Protein AF-A0A3M1HJW0-F1 (afdb_monomer_lite)

Radius of gyration: 20.63 Å; chains: 1; bounding box: 49×38×51 Å

Secondary structure (DSSP, 8-state):
-HHHHHHHHHHHH-GGGTS---------THHHHHHHHHHHHHHHHGGGS--SPPHHHHHHHHTT-GGGPPPPS--TTGGG--TTS-SSHHHHHHHHHHHHHHHHHHHHHHHHHHHHHHHHHHHHH--

pLDDT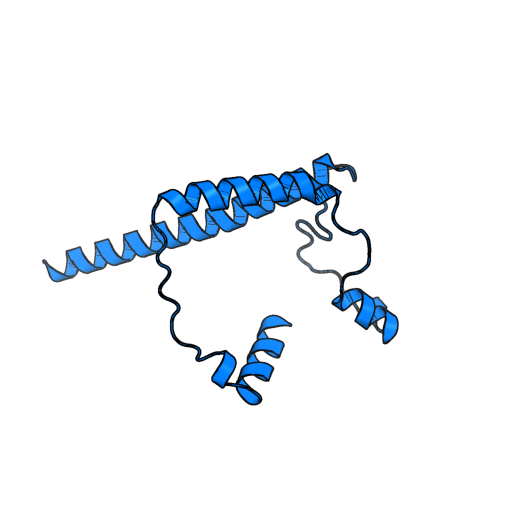: mean 86.53, std 10.05, range [58.34, 97.19]

Foldseek 3Di:
DVVVVVVVVCCVPPVVVVPDDDPPPPDDPVVVVVVVVVLLVVLLCQVVDDPDDDPVCVVCVVVVNNVVDDDDPDCCCPVPADPVDDPDSVSNSVSSVVVVCVVVVVVVVVVVVVVVVVVVVVVVVVD

Sequence (127 aa):
MITVAAYGFIRRLRPDLVSGGAVRARGGKSWVGVALAATLLVVFLTPLASANPDGLERVARDLGFVDAARPSPLRLLANYRIPLLADSALATIAAALVGLVAVSGTVLLLLVLLRRFDRLQGRRADA

Structure (mmCIF, N/CA/C/O backbone):
data_AF-A0A3M1HJW0-F1
#
_entry.id   AF-A0A3M1HJW0-F1
#
loop_
_atom_site.group_PDB
_atom_site.id
_atom_site.type_symbol
_atom_site.label_atom_id
_atom_site.label_alt_id
_atom_site.label_comp_id
_atom_site.label_asym_id
_atom_site.label_entity_id
_atom_site.label_seq_id
_atom_site.pdbx_PDB_ins_code
_atom_site.Cartn_x
_atom_site.Cartn_y
_atom_site.Cartn_z
_atom_site.occupancy
_atom_site.B_iso_or_equiv
_atom_site.auth_seq_id
_atom_site.auth_comp_id
_atom_site.auth_asym_id
_atom_site.auth_atom_id
_atom_site.pdbx_PDB_model_num
ATOM 1 N N . MET A 1 1 ? -6.997 7.549 -14.581 1.00 67.81 1 MET A N 1
ATOM 2 C CA . MET A 1 1 ? -7.036 6.749 -13.335 1.00 67.81 1 MET A CA 1
ATOM 3 C C . MET A 1 1 ? -7.676 5.408 -13.645 1.00 67.81 1 MET A C 1
ATOM 5 O O . MET A 1 1 ? -8.879 5.380 -13.880 1.00 67.81 1 MET A O 1
ATOM 9 N N . ILE A 1 2 ? -6.886 4.329 -13.692 1.00 82.50 2 ILE A N 1
ATOM 10 C CA . ILE A 1 2 ? -7.375 2.972 -14.010 1.00 82.50 2 ILE A CA 1
ATOM 11 C C . ILE A 1 2 ? -8.549 2.594 -13.097 1.00 82.50 2 ILE A C 1
ATOM 13 O O . ILE A 1 2 ? -9.550 2.087 -13.584 1.00 82.50 2 ILE A O 1
ATOM 17 N N . THR A 1 3 ? -8.504 2.972 -11.817 1.00 89.19 3 THR A N 1
ATOM 18 C CA . THR A 1 3 ? -9.597 2.758 -10.856 1.00 89.19 3 THR A CA 1
ATOM 19 C C . THR A 1 3 ? -10.917 3.398 -11.285 1.00 89.19 3 THR A C 1
ATOM 21 O O . THR A 1 3 ? -11.956 2.757 -11.203 1.00 89.19 3 THR A O 1
ATOM 24 N N . VAL A 1 4 ? -10.900 4.641 -11.776 1.00 92.00 4 VAL A N 1
ATOM 25 C CA . VAL A 1 4 ? -12.122 5.344 -12.209 1.00 92.00 4 VAL A CA 1
ATOM 26 C C . VAL A 1 4 ? -12.688 4.708 -13.478 1.00 92.00 4 VAL A C 1
ATOM 28 O O . VAL A 1 4 ? -13.897 4.520 -13.580 1.00 92.00 4 VAL A O 1
ATOM 31 N N . ALA A 1 5 ? -11.818 4.333 -14.421 1.00 89.75 5 ALA A N 1
ATOM 32 C CA . ALA A 1 5 ? -12.222 3.656 -15.650 1.00 89.75 5 ALA A CA 1
ATOM 33 C C . ALA A 1 5 ? -12.801 2.261 -15.364 1.00 89.75 5 ALA A C 1
ATOM 35 O O . ALA A 1 5 ? -13.897 1.952 -15.824 1.00 89.75 5 ALA A O 1
ATOM 36 N N . ALA A 1 6 ? -12.115 1.458 -14.546 1.00 90.94 6 ALA A N 1
ATOM 37 C CA . ALA A 1 6 ? -12.572 0.139 -14.119 1.00 90.94 6 ALA A CA 1
ATOM 38 C C . ALA A 1 6 ? -13.892 0.228 -13.341 1.00 90.94 6 ALA A C 1
ATOM 40 O O . ALA A 1 6 ? -14.841 -0.485 -13.654 1.00 90.94 6 ALA A O 1
ATOM 41 N N . TYR A 1 7 ? -13.999 1.154 -12.384 1.00 91.19 7 TYR A N 1
ATOM 42 C CA . TYR A 1 7 ? -15.235 1.393 -11.638 1.00 91.19 7 TYR A CA 1
ATOM 43 C C . TYR A 1 7 ? -16.391 1.806 -12.558 1.00 91.19 7 TYR A C 1
ATOM 45 O O . TYR A 1 7 ? -17.490 1.264 -12.451 1.00 91.19 7 TYR A O 1
ATOM 53 N N . GLY A 1 8 ? -16.151 2.729 -13.494 1.00 93.31 8 GLY A N 1
ATOM 54 C CA . GLY A 1 8 ? -17.148 3.153 -14.477 1.00 93.31 8 GLY A CA 1
ATOM 55 C C . GLY A 1 8 ? -17.597 2.013 -15.394 1.00 93.31 8 GLY A C 1
ATOM 56 O O . GLY A 1 8 ? -18.788 1.877 -15.663 1.00 93.31 8 GLY A O 1
ATOM 57 N N . PHE A 1 9 ? -16.663 1.165 -15.826 1.00 93.06 9 PHE A N 1
ATOM 58 C CA . PHE A 1 9 ? -16.944 -0.026 -16.625 1.00 93.06 9 PHE A CA 1
ATOM 59 C C . PHE A 1 9 ? -17.804 -1.039 -15.860 1.00 93.06 9 PHE A C 1
ATOM 61 O O . PHE A 1 9 ? -18.851 -1.450 -16.360 1.00 93.06 9 PHE A O 1
ATOM 68 N N . ILE A 1 10 ? -17.426 -1.370 -14.618 1.00 92.88 10 ILE A N 1
ATOM 69 C CA . ILE A 1 10 ? -18.195 -2.281 -13.759 1.00 92.88 10 ILE A CA 1
ATOM 70 C C . ILE A 1 10 ? -19.597 -1.715 -13.522 1.00 92.88 10 ILE A C 1
ATOM 72 O O . ILE A 1 10 ? -20.576 -2.431 -13.693 1.00 92.88 10 ILE A O 1
ATOM 76 N N . ARG A 1 11 ? -19.732 -0.416 -13.229 1.00 93.12 11 ARG A N 1
ATOM 77 C CA . ARG A 1 11 ? -21.051 0.211 -13.054 1.00 93.12 11 ARG A CA 1
ATOM 78 C C . ARG A 1 11 ? -21.941 0.159 -14.291 1.00 93.12 11 ARG A C 1
ATOM 80 O O . ARG A 1 11 ? -23.156 0.218 -14.133 1.00 93.12 11 ARG A O 1
ATOM 87 N N . ARG A 1 12 ? -21.368 0.093 -15.494 1.00 94.38 12 ARG A N 1
ATOM 88 C CA . ARG A 1 12 ? -22.133 0.012 -16.746 1.00 94.38 12 ARG A CA 1
ATOM 89 C C . ARG A 1 12 ? -22.548 -1.415 -17.086 1.00 94.38 12 ARG A C 1
ATOM 91 O O . ARG A 1 12 ? -23.671 -1.606 -17.529 1.00 94.38 12 ARG A O 1
ATOM 98 N N . LEU A 1 13 ? -21.659 -2.391 -16.901 1.00 94.56 13 LEU A N 1
ATOM 99 C CA . LEU A 1 13 ? -21.911 -3.774 -17.326 1.00 94.56 13 LEU A CA 1
ATOM 100 C C . LEU A 1 13 ? -22.476 -4.667 -16.224 1.00 94.56 13 LEU A C 1
ATOM 102 O O . LEU A 1 13 ? -23.229 -5.591 -16.512 1.00 94.56 13 LEU A O 1
ATOM 106 N N . ARG A 1 14 ? -22.078 -4.421 -14.975 1.00 90.81 14 ARG A N 1
ATOM 107 C CA . ARG A 1 14 ? -22.426 -5.226 -13.800 1.00 90.81 14 ARG A CA 1
ATOM 108 C C . ARG A 1 14 ? -22.657 -4.334 -12.570 1.00 90.81 14 ARG A C 1
ATOM 110 O O . ARG A 1 14 ? -21.897 -4.400 -11.597 1.00 90.81 14 ARG A O 1
ATOM 117 N N . PRO A 1 15 ? -23.685 -3.459 -12.598 1.00 86.50 15 PRO A N 1
ATOM 118 C CA . PRO A 1 15 ? -24.009 -2.572 -11.476 1.00 86.50 15 PRO A CA 1
ATOM 119 C C . PRO A 1 15 ? -24.347 -3.336 -10.185 1.00 86.50 15 PRO A C 1
ATOM 121 O O . PRO A 1 15 ? -24.159 -2.804 -9.087 1.00 86.50 15 PRO A O 1
ATOM 124 N N . ASP A 1 16 ? -24.783 -4.590 -10.316 1.00 86.88 16 ASP A N 1
ATOM 125 C CA . ASP A 1 16 ? -25.048 -5.542 -9.237 1.00 86.88 16 ASP A CA 1
ATOM 126 C C . ASP A 1 16 ? -23.815 -5.804 -8.355 1.00 86.88 16 ASP A C 1
ATOM 128 O O . ASP A 1 16 ? -23.947 -5.962 -7.144 1.00 86.88 16 ASP A O 1
ATOM 132 N N . LEU A 1 17 ? -22.601 -5.759 -8.916 1.00 83.06 17 LEU A N 1
ATOM 133 C CA . LEU A 1 17 ? -21.360 -5.993 -8.163 1.00 83.06 17 LEU A CA 1
ATOM 134 C C . LEU A 1 17 ? -20.967 -4.827 -7.245 1.00 83.06 17 LEU A C 1
ATOM 136 O O . LEU A 1 17 ? -20.241 -5.019 -6.274 1.00 83.06 17 LEU A O 1
ATOM 140 N N . VAL A 1 18 ? -21.431 -3.611 -7.540 1.00 82.56 18 VAL A N 1
ATOM 141 C CA . VAL A 1 18 ? -21.110 -2.399 -6.760 1.00 82.56 18 VAL A CA 1
ATOM 142 C C . VAL A 1 18 ? -22.156 -2.137 -5.673 1.00 82.56 18 VAL A C 1
ATOM 144 O O . VAL A 1 18 ? -21.884 -1.434 -4.705 1.00 82.56 18 VAL A O 1
ATOM 147 N N . SER A 1 19 ? -23.351 -2.707 -5.822 1.00 73.69 19 SER A N 1
ATOM 148 C CA . SER A 1 19 ? -24.503 -2.492 -4.940 1.00 73.69 19 SER A CA 1
ATOM 149 C C . SER A 1 19 ? -24.699 -3.602 -3.895 1.00 73.69 19 SER A C 1
ATOM 151 O O . SER A 1 19 ? -25.695 -3.593 -3.172 1.00 73.69 19 SER A O 1
ATOM 153 N N . GLY A 1 20 ? -23.740 -4.530 -3.776 1.00 68.06 20 GLY A N 1
ATOM 154 C CA . GLY A 1 20 ? -23.765 -5.624 -2.804 1.00 68.06 20 GLY A CA 1
ATOM 155 C C . GLY A 1 20 ? -23.986 -5.147 -1.363 1.00 68.06 20 GLY A C 1
ATOM 156 O O . GLY A 1 20 ? -23.394 -4.163 -0.918 1.00 68.06 20 GLY A O 1
ATOM 157 N N . GLY A 1 21 ? -24.862 -5.853 -0.640 1.00 63.94 21 GLY A N 1
ATOM 158 C CA . GLY A 1 21 ? -25.290 -5.500 0.714 1.00 63.94 21 GLY A CA 1
ATOM 159 C C . GLY A 1 21 ? -24.120 -5.312 1.679 1.00 63.94 21 GLY A C 1
ATOM 160 O O . GLY A 1 21 ? -23.143 -6.060 1.646 1.00 63.94 21 GLY A O 1
ATOM 161 N N . ALA A 1 22 ? -24.231 -4.306 2.552 1.00 62.91 22 ALA A N 1
ATOM 162 C CA . ALA A 1 22 ? -23.214 -3.993 3.546 1.00 62.91 22 ALA A CA 1
ATOM 163 C C . ALA A 1 22 ? -22.898 -5.235 4.393 1.00 62.91 22 ALA A C 1
ATOM 165 O O . ALA A 1 22 ? -23.683 -5.634 5.257 1.00 62.91 22 ALA A O 1
ATOM 166 N N . VAL A 1 23 ? -21.731 -5.839 4.162 1.00 61.88 23 VAL A N 1
ATOM 167 C CA . VAL A 1 23 ? -21.197 -6.869 5.049 1.00 61.88 23 VAL A CA 1
ATOM 168 C C . VAL A 1 23 ? -20.965 -6.186 6.391 1.00 61.88 23 VAL A C 1
ATOM 170 O O . VAL A 1 23 ? -20.047 -5.380 6.545 1.00 61.88 23 VAL A O 1
ATOM 173 N N . ARG A 1 24 ? -21.836 -6.457 7.370 1.00 59.34 24 ARG A N 1
ATOM 174 C CA . ARG A 1 24 ? -21.632 -5.999 8.746 1.00 59.34 24 ARG A CA 1
ATOM 175 C C . ARG A 1 24 ? -20.321 -6.600 9.236 1.00 59.34 24 ARG A C 1
ATOM 177 O O . ARG A 1 24 ? -20.253 -7.788 9.542 1.00 59.34 24 ARG A O 1
ATOM 184 N N . ALA A 1 25 ? -19.286 -5.772 9.323 1.00 61.50 25 ALA A N 1
ATOM 185 C CA . ALA A 1 25 ? -18.029 -6.158 9.934 1.00 61.50 25 ALA A CA 1
ATOM 186 C C . ALA A 1 25 ? -18.280 -6.453 11.420 1.00 61.50 25 ALA A C 1
ATOM 188 O O . ALA A 1 25 ? -18.421 -5.547 12.241 1.00 61.50 25 ALA A O 1
ATOM 189 N N . ARG A 1 26 ? -18.355 -7.736 11.780 1.00 58.34 26 ARG A N 1
ATOM 190 C CA . ARG A 1 26 ? -18.418 -8.191 13.174 1.00 58.34 26 ARG A CA 1
ATOM 191 C C . ARG A 1 26 ? -16.997 -8.276 13.740 1.00 58.34 26 ARG A C 1
ATOM 193 O O . ARG A 1 26 ? -16.518 -9.343 14.096 1.00 58.34 26 ARG A O 1
ATOM 200 N N . GLY A 1 27 ? -16.294 -7.145 13.757 1.00 61.06 27 GLY A N 1
ATOM 201 C CA . GLY A 1 27 ? -14.911 -7.057 14.228 1.00 61.06 27 GLY A CA 1
ATOM 202 C C . GLY A 1 27 ? -14.830 -6.503 15.649 1.00 61.06 27 GLY A C 1
ATOM 203 O O . GLY A 1 27 ? -15.036 -5.311 15.858 1.00 61.06 27 GLY A O 1
ATOM 204 N N . GLY A 1 28 ? -14.524 -7.352 16.633 1.00 73.69 28 GLY A N 1
ATOM 205 C CA . GLY A 1 28 ? -14.161 -6.915 17.989 1.00 73.69 28 GLY A CA 1
ATOM 206 C C . GLY A 1 28 ? -12.705 -6.434 18.080 1.00 73.69 28 GLY A C 1
ATOM 207 O O . GLY A 1 28 ? -11.895 -6.737 17.207 1.00 73.69 28 GLY A O 1
ATOM 208 N N . LYS A 1 29 ? -12.333 -5.742 19.171 1.00 76.25 29 LYS A N 1
ATOM 209 C CA . LYS A 1 29 ? -10.959 -5.236 19.421 1.00 76.25 29 LYS A CA 1
ATOM 210 C C . LYS A 1 29 ? -9.856 -6.301 19.261 1.00 76.25 29 LYS A C 1
ATOM 212 O O . LYS A 1 29 ? -8.751 -5.962 18.859 1.00 76.25 29 LYS A O 1
ATOM 217 N N . SER A 1 30 ? -10.164 -7.576 19.521 1.00 79.06 30 SER A N 1
ATOM 218 C CA . SER A 1 30 ? -9.236 -8.709 19.357 1.00 79.06 30 SER A CA 1
ATOM 219 C C . SER A 1 30 ? -8.751 -8.904 17.909 1.00 79.06 30 SER A C 1
ATOM 221 O O . SER A 1 30 ? -7.591 -9.252 17.695 1.00 79.06 30 SER A O 1
ATOM 223 N N . TRP A 1 31 ? -9.575 -8.579 16.906 1.00 87.75 31 TRP A N 1
ATOM 224 C CA . TRP A 1 31 ? -9.202 -8.722 15.493 1.00 87.75 31 TRP A CA 1
ATOM 225 C C . TRP A 1 31 ? -8.118 -7.744 15.044 1.00 87.75 31 TRP A C 1
ATOM 227 O O . TRP A 1 31 ? -7.389 -8.032 14.099 1.00 87.75 31 TRP A O 1
ATOM 237 N N . VAL A 1 32 ? -7.973 -6.609 15.734 1.00 88.38 32 VAL A N 1
ATOM 238 C CA . VAL A 1 32 ? -6.939 -5.617 15.413 1.00 88.38 32 VAL A CA 1
ATOM 239 C C . VAL A 1 32 ? -5.546 -6.199 15.650 1.00 88.38 32 VAL A C 1
ATOM 241 O O . VAL A 1 32 ? -4.664 -6.019 14.816 1.00 88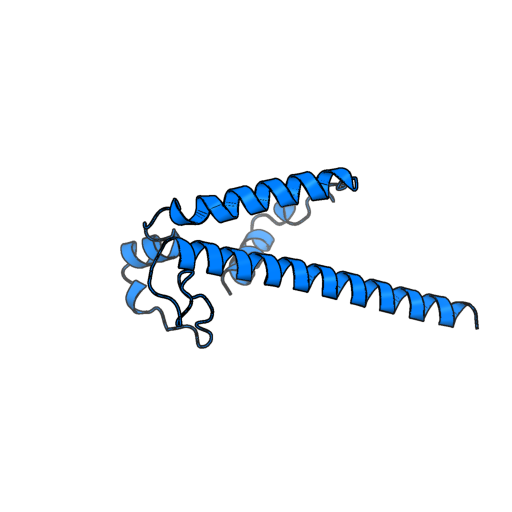.38 32 VAL A O 1
ATOM 244 N N . GLY A 1 33 ? -5.358 -6.942 16.747 1.00 90.50 33 GLY A N 1
ATOM 245 C CA . GLY A 1 33 ? -4.080 -7.589 17.050 1.00 90.50 33 GLY A CA 1
ATOM 246 C C . GLY A 1 33 ? -3.707 -8.641 16.006 1.00 90.50 33 GLY A C 1
ATOM 247 O O . GLY A 1 33 ? -2.575 -8.659 15.531 1.00 90.50 33 GLY A O 1
ATOM 248 N N . VAL A 1 34 ? -4.679 -9.458 15.587 1.00 93.25 34 VAL A N 1
ATOM 249 C CA . VAL A 1 34 ? -4.483 -10.478 14.543 1.00 93.25 34 VAL A CA 1
ATOM 250 C C . VAL A 1 34 ? -4.135 -9.833 13.201 1.00 93.25 34 VAL A C 1
ATOM 252 O O . VAL A 1 34 ? -3.172 -10.241 12.557 1.00 93.25 34 VAL A O 1
ATOM 255 N N . ALA A 1 35 ? -4.871 -8.794 12.797 1.00 90.94 35 ALA A N 1
ATOM 256 C CA . ALA A 1 35 ? -4.603 -8.075 11.555 1.00 90.94 35 ALA A CA 1
ATOM 257 C C . ALA A 1 35 ? -3.215 -7.412 11.562 1.00 90.94 35 ALA A C 1
ATOM 259 O O . ALA A 1 35 ? -2.498 -7.477 10.563 1.00 90.94 35 ALA A O 1
ATOM 260 N N . LEU A 1 36 ? -2.809 -6.818 12.690 1.00 92.81 36 LEU A N 1
ATOM 261 C CA . LEU A 1 36 ? -1.485 -6.215 12.837 1.00 92.81 36 LEU A CA 1
ATOM 262 C C . LEU A 1 36 ? -0.375 -7.269 12.751 1.00 92.81 36 LEU A C 1
ATOM 264 O O . LEU A 1 36 ? 0.577 -7.077 12.000 1.00 92.81 36 LEU A O 1
ATOM 268 N N . ALA A 1 37 ? -0.514 -8.393 13.458 1.00 95.50 37 ALA A N 1
ATOM 269 C CA . ALA A 1 37 ? 0.459 -9.483 13.415 1.00 95.50 37 ALA A CA 1
ATOM 270 C C . ALA A 1 37 ? 0.606 -10.060 11.998 1.00 95.50 37 ALA A C 1
ATOM 272 O O . ALA A 1 37 ? 1.723 -10.207 11.506 1.00 95.50 37 ALA A O 1
ATOM 273 N N . ALA A 1 38 ? -0.513 -10.309 11.310 1.00 95.94 38 ALA A N 1
ATOM 274 C CA . ALA A 1 38 ? -0.508 -10.771 9.925 1.00 95.94 38 ALA A CA 1
ATOM 275 C C . ALA A 1 38 ? 0.157 -9.755 8.983 1.00 95.94 38 ALA A C 1
ATOM 277 O O . ALA A 1 38 ? 0.956 -10.128 8.130 1.00 95.94 38 ALA A O 1
ATOM 278 N N . THR A 1 39 ? -0.123 -8.462 9.165 1.00 95.75 39 THR A N 1
ATOM 279 C CA . THR A 1 39 ? 0.485 -7.401 8.351 1.00 95.75 39 THR A CA 1
ATOM 280 C C . THR A 1 39 ? 1.995 -7.336 8.560 1.00 95.75 39 THR A C 1
ATOM 282 O O . THR A 1 39 ? 2.741 -7.267 7.588 1.00 95.75 39 THR A O 1
ATOM 285 N N . LEU A 1 40 ? 2.462 -7.407 9.809 1.00 96.38 40 LEU A N 1
ATOM 286 C CA . LEU A 1 40 ? 3.892 -7.422 10.118 1.00 96.38 40 LEU A CA 1
ATOM 287 C C . LEU A 1 40 ? 4.581 -8.651 9.521 1.00 96.38 40 LEU A C 1
ATOM 289 O O . LEU A 1 40 ? 5.640 -8.513 8.917 1.00 96.38 40 LEU A O 1
ATOM 293 N N . LEU A 1 41 ? 3.959 -9.830 9.616 1.00 97.19 41 LEU A N 1
ATOM 294 C CA . LEU A 1 41 ? 4.464 -11.040 8.970 1.00 97.19 41 LEU A CA 1
ATOM 295 C C . LEU A 1 41 ? 4.642 -10.826 7.460 1.00 97.19 41 LEU A C 1
ATOM 297 O O . LEU A 1 41 ? 5.710 -11.107 6.924 1.00 97.19 41 LEU A O 1
ATOM 301 N N . VAL A 1 42 ? 3.630 -10.275 6.785 1.00 96.00 42 VAL A N 1
ATOM 302 C CA . VAL A 1 42 ? 3.702 -9.981 5.346 1.00 96.00 42 VAL A CA 1
ATOM 303 C C . VAL A 1 42 ? 4.814 -8.979 5.038 1.00 96.00 42 VAL A C 1
ATOM 305 O O . VAL A 1 42 ? 5.551 -9.193 4.082 1.00 96.00 42 VAL A O 1
ATOM 308 N N . VAL A 1 43 ? 4.990 -7.935 5.858 1.00 96.06 43 VAL A N 1
ATOM 309 C CA . VAL A 1 43 ? 6.081 -6.957 5.708 1.00 96.06 43 VAL A CA 1
ATOM 310 C C . VAL A 1 43 ? 7.448 -7.647 5.696 1.00 96.06 43 VAL A C 1
ATOM 312 O O . VAL A 1 43 ? 8.254 -7.367 4.810 1.00 96.06 43 VAL A O 1
ATOM 315 N N . PHE A 1 44 ? 7.704 -8.590 6.604 1.00 95.88 44 PHE A N 1
ATOM 316 C CA . PHE A 1 44 ? 8.967 -9.339 6.615 1.00 95.88 44 PHE A CA 1
ATOM 317 C C . PHE A 1 44 ? 9.129 -10.296 5.430 1.00 95.88 44 PHE A C 1
ATOM 319 O O . PHE A 1 44 ? 10.254 -10.561 5.014 1.00 95.88 44 PHE A O 1
ATOM 326 N N . LEU A 1 45 ? 8.027 -10.785 4.862 1.00 95.88 45 LEU A N 1
ATOM 327 C CA . LEU A 1 45 ? 8.040 -11.649 3.681 1.00 95.88 45 LEU A CA 1
ATOM 328 C C . LEU A 1 45 ? 8.155 -10.868 2.362 1.00 95.88 45 LEU A C 1
ATOM 330 O O . LEU A 1 45 ? 8.362 -11.485 1.321 1.00 95.88 45 LEU A O 1
ATOM 334 N N . THR A 1 46 ? 8.064 -9.532 2.377 1.00 92.50 46 THR A N 1
ATOM 335 C CA . THR A 1 46 ? 8.121 -8.711 1.150 1.00 92.50 46 THR A CA 1
ATOM 336 C C . THR A 1 46 ? 9.350 -8.925 0.263 1.00 92.50 46 THR A C 1
ATOM 338 O O . THR A 1 46 ? 9.161 -8.909 -0.951 1.00 92.50 46 THR A O 1
ATOM 341 N N . PRO A 1 47 ? 10.574 -9.199 0.764 1.00 92.12 47 PRO A N 1
ATOM 342 C CA . PRO A 1 47 ? 11.709 -9.488 -0.117 1.00 92.12 47 PRO A CA 1
ATOM 343 C C . PRO A 1 47 ? 11.549 -10.774 -0.937 1.00 92.12 47 PRO A C 1
ATOM 345 O O . PRO A 1 47 ? 12.276 -10.973 -1.902 1.00 92.12 47 PRO A O 1
ATOM 348 N N . LEU A 1 48 ? 10.616 -11.654 -0.554 1.00 93.06 48 LEU A N 1
ATOM 349 C CA . LEU A 1 48 ? 10.281 -12.873 -1.292 1.00 93.06 48 LEU A CA 1
ATOM 350 C C . LEU A 1 48 ? 9.224 -12.625 -2.380 1.00 93.06 48 LEU A C 1
ATOM 352 O O . LEU A 1 48 ? 8.802 -13.567 -3.053 1.00 93.06 48 LEU A O 1
ATOM 356 N N . ALA A 1 49 ? 8.759 -11.382 -2.544 1.00 88.44 49 ALA A N 1
ATOM 357 C CA . ALA A 1 49 ? 7.843 -11.025 -3.614 1.00 88.44 49 ALA A CA 1
ATOM 358 C C . ALA A 1 49 ? 8.489 -11.263 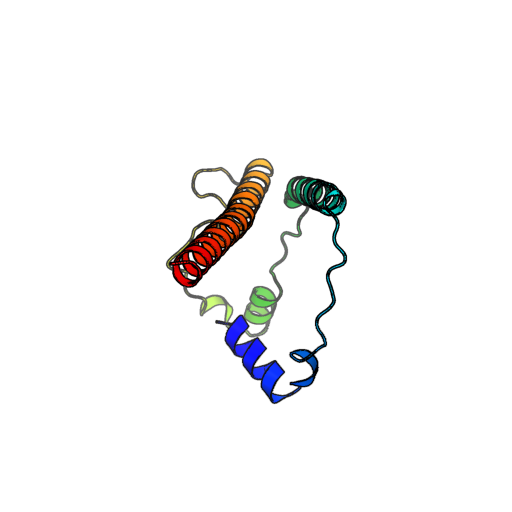-4.987 1.00 88.44 49 ALA A C 1
ATOM 360 O O . ALA A 1 49 ? 9.694 -11.101 -5.177 1.00 88.44 49 ALA A O 1
ATOM 361 N N . SER A 1 50 ? 7.668 -11.663 -5.959 1.00 88.19 50 SER A N 1
ATOM 362 C CA . SER A 1 50 ? 8.143 -11.947 -7.312 1.00 88.19 50 SER A CA 1
ATOM 363 C C . SER A 1 50 ? 8.759 -10.705 -7.959 1.00 88.19 50 SER A C 1
ATOM 365 O O . SER A 1 50 ? 8.166 -9.630 -7.928 1.00 88.19 50 SER A O 1
ATOM 367 N N . ALA A 1 51 ? 9.912 -10.885 -8.606 1.00 85.50 51 ALA A N 1
ATOM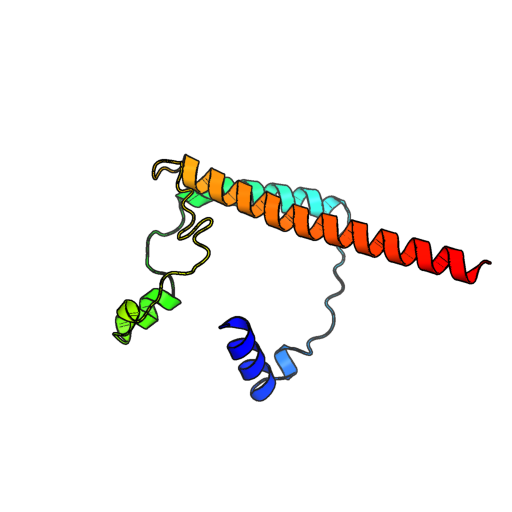 368 C CA . ALA A 1 51 ? 10.570 -9.856 -9.412 1.00 85.50 51 ALA A CA 1
ATOM 369 C C . ALA A 1 51 ? 10.009 -9.744 -10.848 1.00 85.50 51 ALA A C 1
ATOM 371 O O . ALA A 1 51 ? 10.520 -8.968 -11.653 1.00 85.50 51 ALA A O 1
ATOM 372 N N . ASN A 1 52 ? 9.001 -10.550 -11.196 1.00 89.50 52 ASN A N 1
ATOM 373 C CA . ASN A 1 52 ? 8.394 -10.544 -12.526 1.00 89.50 52 ASN A CA 1
ATOM 374 C C . ASN A 1 52 ? 7.577 -9.262 -12.769 1.00 89.50 52 ASN A C 1
ATOM 376 O O . ASN A 1 52 ? 7.060 -8.688 -11.808 1.00 89.50 52 ASN A O 1
ATOM 380 N N . PRO A 1 53 ? 7.412 -8.840 -14.041 1.00 88.38 53 PRO A N 1
ATOM 381 C CA . PRO A 1 53 ? 6.588 -7.683 -14.373 1.00 88.38 53 PRO A CA 1
ATOM 382 C C . PRO A 1 53 ? 5.158 -7.894 -13.882 1.00 88.38 53 PRO A C 1
ATOM 384 O O . PRO A 1 53 ? 4.614 -9.004 -13.960 1.00 88.38 53 PRO A O 1
ATOM 387 N N . ASP A 1 54 ? 4.543 -6.820 -13.397 1.00 87.44 54 ASP A N 1
ATOM 388 C CA . ASP A 1 54 ? 3.145 -6.870 -12.994 1.00 87.44 54 ASP A CA 1
ATOM 389 C C . ASP A 1 54 ? 2.225 -7.096 -14.212 1.00 87.44 54 ASP A C 1
ATOM 391 O O . ASP A 1 54 ? 2.642 -7.074 -15.375 1.00 87.44 54 ASP A O 1
ATOM 395 N N . GLY A 1 55 ? 0.940 -7.350 -13.958 1.00 89.94 55 GLY A N 1
ATOM 396 C CA . GLY A 1 55 ? -0.014 -7.610 -15.037 1.00 89.94 55 GLY A CA 1
ATOM 397 C C . GLY A 1 55 ? -0.182 -6.434 -16.005 1.00 89.94 55 GLY A C 1
ATOM 398 O O . GLY A 1 55 ? -0.493 -6.655 -17.172 1.00 89.94 55 GLY A O 1
ATOM 399 N N . LEU A 1 56 ? 0.037 -5.198 -15.549 1.00 89.50 56 LEU A N 1
ATOM 400 C CA . LEU A 1 56 ? -0.094 -4.009 -16.388 1.00 89.50 56 LEU A CA 1
ATOM 401 C C . LEU A 1 56 ? 1.118 -3.863 -17.308 1.00 89.50 56 LEU A C 1
ATOM 403 O O . LEU A 1 56 ? 0.951 -3.656 -18.507 1.00 89.50 56 LEU A O 1
ATOM 407 N N . GLU A 1 57 ? 2.321 -4.017 -16.763 1.00 89.19 57 GLU A N 1
ATOM 408 C CA . GLU A 1 57 ? 3.577 -3.976 -17.499 1.00 89.19 57 GLU A CA 1
ATOM 409 C C . GLU A 1 57 ? 3.665 -5.138 -18.486 1.00 89.19 57 GLU A C 1
ATOM 411 O O . GLU A 1 57 ? 4.039 -4.934 -19.640 1.00 89.19 57 GLU A O 1
ATOM 416 N N . ARG A 1 58 ? 3.266 -6.348 -18.075 1.00 93.19 58 ARG A N 1
ATOM 417 C CA . ARG A 1 58 ? 3.240 -7.509 -18.966 1.00 93.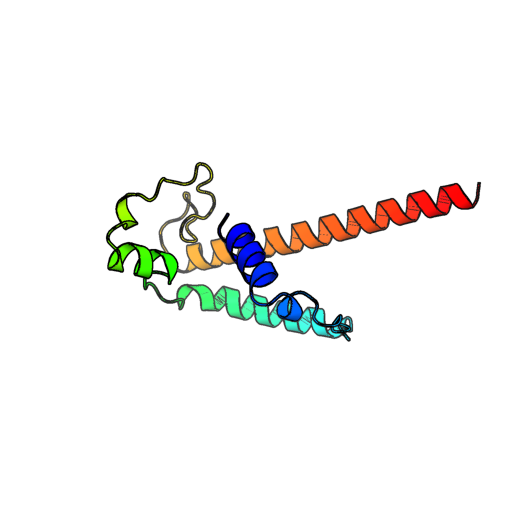19 58 ARG A CA 1
ATOM 418 C C . ARG A 1 58 ? 2.317 -7.273 -20.158 1.00 93.19 58 ARG A C 1
ATOM 420 O O . ARG A 1 58 ? 2.749 -7.453 -21.288 1.00 93.19 58 ARG A O 1
ATOM 427 N N . VAL A 1 59 ? 1.086 -6.813 -19.926 1.00 93.62 59 VAL A N 1
ATOM 428 C CA . VAL A 1 59 ? 0.144 -6.494 -21.013 1.00 93.62 59 VAL A CA 1
ATOM 429 C C . VAL A 1 59 ? 0.677 -5.364 -21.895 1.00 93.62 59 VAL A C 1
ATOM 431 O O . VAL A 1 59 ? 0.567 -5.442 -23.115 1.00 93.62 59 VAL A O 1
ATOM 434 N N . ALA A 1 60 ? 1.288 -4.334 -21.305 1.00 92.88 60 ALA A N 1
ATOM 435 C CA . ALA A 1 60 ? 1.898 -3.243 -22.062 1.00 92.88 60 ALA A CA 1
ATOM 436 C C . ALA A 1 60 ? 3.056 -3.718 -22.947 1.00 92.88 60 ALA A C 1
ATOM 438 O O . ALA A 1 60 ? 3.219 -3.227 -24.064 1.00 92.88 60 ALA A O 1
ATOM 439 N N . ARG A 1 61 ? 3.842 -4.684 -22.465 1.00 93.38 61 ARG A N 1
ATOM 440 C CA . ARG A 1 61 ? 4.926 -5.314 -23.218 1.00 93.38 61 ARG A CA 1
ATOM 441 C C . ARG A 1 61 ? 4.385 -6.193 -24.343 1.00 93.38 61 ARG A C 1
ATOM 443 O O . ARG A 1 61 ? 4.818 -6.033 -25.477 1.00 93.38 61 ARG A O 1
ATOM 450 N N . ASP A 1 62 ? 3.413 -7.053 -24.044 1.00 96.12 62 ASP A N 1
ATOM 451 C CA . ASP A 1 62 ? 2.804 -7.975 -25.011 1.00 96.12 62 ASP A CA 1
ATOM 452 C C . ASP A 1 62 ? 2.099 -7.219 -26.156 1.00 96.12 62 ASP A C 1
ATOM 454 O O . ASP A 1 62 ? 2.124 -7.655 -27.304 1.00 96.12 62 ASP A O 1
ATOM 458 N N . LEU A 1 63 ? 1.508 -6.056 -25.861 1.00 95.38 63 LEU A N 1
ATOM 459 C CA . LEU A 1 63 ? 0.845 -5.183 -26.838 1.00 95.38 63 LEU A CA 1
ATOM 460 C C . LEU A 1 63 ? 1.770 -4.108 -27.444 1.00 95.38 63 LEU A C 1
ATOM 462 O O . LEU A 1 63 ? 1.313 -3.300 -28.250 1.00 95.38 63 LEU A O 1
ATOM 466 N N . GLY A 1 64 ? 3.052 -4.075 -27.065 1.00 95.31 64 GLY A N 1
ATOM 467 C CA . GLY A 1 64 ? 4.064 -3.206 -27.674 1.00 95.31 64 GLY A CA 1
ATOM 468 C C . GLY A 1 64 ? 3.952 -1.711 -27.351 1.00 95.31 64 GLY A C 1
ATOM 469 O O . GLY A 1 64 ? 4.447 -0.894 -28.121 1.00 95.31 64 GLY A O 1
ATOM 470 N N . PHE A 1 65 ? 3.316 -1.322 -26.239 1.00 94.25 65 PHE A N 1
ATOM 471 C CA . PHE A 1 65 ? 3.171 0.090 -25.842 1.00 94.25 65 PHE A CA 1
ATOM 472 C C . PHE A 1 65 ? 3.876 0.461 -24.532 1.00 94.25 65 PHE A C 1
ATOM 474 O O . PHE A 1 65 ? 3.658 1.554 -24.007 1.00 94.25 65 PHE A O 1
ATOM 481 N N . VAL A 1 66 ? 4.731 -0.411 -23.992 1.00 91.38 66 VAL A N 1
ATOM 482 C CA . VAL A 1 66 ? 5.460 -0.145 -22.739 1.00 91.38 66 VAL A CA 1
ATOM 483 C C . VAL A 1 66 ? 6.260 1.170 -22.782 1.00 91.38 66 VAL A C 1
ATOM 485 O O . VAL A 1 66 ? 6.254 1.917 -21.806 1.00 91.38 66 VAL A O 1
ATOM 488 N N . ASP A 1 67 ? 6.830 1.528 -23.938 1.00 91.69 67 ASP A N 1
ATOM 489 C CA . ASP A 1 67 ? 7.626 2.752 -24.127 1.00 91.69 67 ASP A CA 1
ATOM 490 C C . ASP A 1 67 ? 6.790 4.043 -24.147 1.00 91.69 67 ASP A C 1
ATOM 492 O O . ASP A 1 67 ? 7.320 5.145 -24.009 1.00 91.69 67 ASP A O 1
ATOM 496 N N . ALA A 1 68 ? 5.463 3.936 -24.274 1.00 90.81 68 ALA A N 1
ATOM 497 C CA . ALA A 1 68 ? 4.567 5.082 -24.146 1.00 90.81 68 ALA A CA 1
ATOM 498 C C . ALA A 1 68 ? 4.391 5.531 -22.681 1.00 90.81 68 ALA A C 1
ATOM 500 O O . ALA A 1 68 ? 3.814 6.596 -22.422 1.00 90.81 68 ALA A O 1
ATOM 501 N N . ALA A 1 69 ? 4.862 4.735 -21.712 1.00 85.12 69 ALA A N 1
ATOM 502 C CA . ALA A 1 69 ? 4.777 5.054 -20.296 1.00 85.12 69 ALA A CA 1
ATOM 503 C C . ALA A 1 69 ? 5.588 6.316 -19.966 1.00 85.12 69 ALA A C 1
ATOM 505 O O . ALA A 1 69 ? 6.802 6.383 -20.146 1.00 85.12 69 ALA A O 1
ATOM 506 N N . ARG A 1 70 ? 4.911 7.334 -19.426 1.00 86.44 70 ARG A N 1
ATOM 507 C CA . ARG A 1 70 ? 5.567 8.549 -18.930 1.00 86.44 70 ARG A CA 1
ATOM 508 C C . ARG A 1 70 ? 5.911 8.400 -17.451 1.00 86.44 70 ARG A C 1
ATOM 510 O O . ARG A 1 70 ? 5.099 7.861 -16.695 1.00 86.44 70 ARG A O 1
ATOM 517 N N . PRO A 1 71 ? 7.071 8.909 -17.004 1.00 80.12 71 PRO A N 1
ATOM 518 C CA . PRO A 1 71 ? 7.420 8.877 -15.593 1.00 80.12 71 PRO A CA 1
ATOM 519 C C . PRO A 1 71 ? 6.389 9.658 -14.772 1.00 80.12 71 PRO A C 1
ATOM 521 O O . PRO A 1 71 ? 5.973 10.755 -15.147 1.00 80.12 71 PRO A O 1
ATOM 524 N N . SER A 1 72 ? 5.993 9.095 -13.629 1.00 79.88 72 SER A N 1
ATOM 525 C CA . SER A 1 72 ? 5.164 9.810 -12.658 1.00 79.88 72 SER A CA 1
ATOM 526 C C . SER A 1 72 ? 5.921 11.040 -12.135 1.00 79.88 72 SER A C 1
ATOM 528 O O . SER A 1 72 ? 7.086 10.897 -11.747 1.00 79.88 72 SER A O 1
ATOM 530 N N . PRO A 1 73 ? 5.276 12.222 -12.045 1.00 83.06 73 PRO A N 1
ATOM 531 C CA . PRO A 1 73 ? 5.853 13.391 -11.378 1.00 83.06 73 PRO A CA 1
ATOM 532 C C . PRO A 1 73 ? 6.222 13.099 -9.917 1.00 83.06 73 PRO A C 1
ATOM 534 O O . PRO A 1 73 ? 7.191 13.637 -9.389 1.00 83.06 73 PRO A O 1
ATOM 537 N N . LEU A 1 74 ? 5.463 12.207 -9.272 1.00 81.31 74 LEU A N 1
ATOM 538 C CA . LEU A 1 74 ? 5.703 11.743 -7.913 1.00 81.31 74 LEU A CA 1
ATOM 539 C C . LEU A 1 74 ? 6.364 10.357 -7.971 1.00 81.31 74 LEU A C 1
ATOM 541 O O . LEU A 1 74 ? 5.695 9.359 -8.242 1.00 81.31 74 LEU A O 1
ATOM 545 N N . ARG A 1 75 ? 7.678 10.291 -7.733 1.00 80.31 75 ARG A N 1
ATOM 546 C CA . ARG A 1 75 ? 8.465 9.035 -7.728 1.00 80.31 75 ARG A CA 1
ATOM 547 C C . ARG A 1 75 ? 8.679 8.459 -6.323 1.00 80.31 75 ARG A C 1
ATOM 549 O O . ARG A 1 75 ? 9.539 7.602 -6.135 1.00 80.31 75 ARG A O 1
ATOM 556 N N . LEU A 1 76 ? 7.926 8.948 -5.333 1.00 77.69 76 LEU A N 1
ATOM 557 C CA . LEU A 1 76 ? 7.974 8.446 -3.959 1.00 77.69 76 LEU A CA 1
ATOM 558 C C . LEU A 1 76 ? 7.653 6.944 -3.966 1.00 77.69 76 LEU A C 1
ATOM 560 O O . LEU A 1 76 ? 6.549 6.559 -4.336 1.00 77.69 76 LEU A O 1
ATOM 564 N N . LEU A 1 77 ? 8.632 6.117 -3.583 1.00 82.00 77 LEU A N 1
ATOM 565 C CA . LEU A 1 77 ? 8.534 4.651 -3.543 1.00 82.00 77 LEU A CA 1
ATOM 566 C C . LEU A 1 77 ? 8.209 3.982 -4.892 1.00 82.00 77 LEU A C 1
ATOM 568 O O . LEU A 1 77 ? 7.595 2.914 -4.917 1.00 82.00 77 LEU A O 1
ATOM 572 N N . ALA A 1 78 ? 8.620 4.572 -6.021 1.00 83.31 78 ALA A N 1
ATOM 573 C CA . ALA A 1 78 ? 8.490 3.908 -7.318 1.00 83.31 78 ALA A CA 1
ATOM 574 C C . ALA A 1 78 ? 9.203 2.543 -7.289 1.00 83.31 78 ALA A C 1
ATOM 576 O O . ALA A 1 78 ? 10.351 2.449 -6.851 1.00 83.31 78 ALA A O 1
ATOM 577 N N . ASN A 1 79 ? 8.512 1.488 -7.730 1.00 80.00 79 ASN A N 1
ATOM 578 C CA . ASN A 1 79 ? 8.982 0.100 -7.646 1.00 80.00 79 ASN A CA 1
ATOM 579 C C . ASN A 1 79 ? 9.398 -0.323 -6.224 1.00 80.00 79 ASN A C 1
ATOM 581 O O . ASN A 1 79 ? 10.331 -1.101 -6.063 1.00 80.00 79 ASN A O 1
ATOM 585 N N . TYR A 1 80 ? 8.747 0.230 -5.192 1.00 83.81 80 TYR A N 1
ATOM 586 C CA . TYR A 1 80 ? 9.051 -0.019 -3.776 1.00 83.81 80 TYR A CA 1
ATOM 587 C C . TYR A 1 80 ? 10.484 0.355 -3.364 1.00 83.81 80 TYR A C 1
ATOM 589 O O . TYR A 1 80 ? 10.987 -0.120 -2.348 1.00 83.81 80 TYR A O 1
ATOM 597 N N . ARG A 1 81 ? 11.144 1.242 -4.122 1.00 85.12 81 ARG A N 1
ATOM 598 C CA . ARG A 1 81 ? 12.509 1.695 -3.836 1.00 85.12 81 ARG A CA 1
ATOM 599 C C . ARG A 1 81 ? 12.519 3.043 -3.135 1.00 85.12 81 ARG A C 1
ATOM 601 O O . ARG A 1 81 ? 11.868 3.998 -3.561 1.00 85.12 81 ARG A O 1
ATOM 608 N N . ILE A 1 82 ? 13.323 3.136 -2.081 1.00 86.12 82 ILE A N 1
ATOM 609 C CA . ILE A 1 82 ? 13.619 4.404 -1.419 1.00 86.12 82 ILE A CA 1
ATOM 610 C C . ILE A 1 82 ? 14.887 4.974 -2.071 1.00 86.12 82 ILE A C 1
ATOM 612 O O . ILE A 1 82 ? 15.923 4.322 -1.993 1.00 86.12 82 ILE A O 1
ATOM 616 N N . PRO A 1 83 ? 14.854 6.178 -2.677 1.00 81.31 83 PRO A N 1
ATOM 617 C CA . PRO A 1 83 ? 15.986 6.725 -3.439 1.00 81.31 83 PRO A CA 1
ATOM 618 C C . PRO A 1 83 ? 17.306 6.838 -2.661 1.00 81.31 83 PRO A C 1
ATOM 620 O O . PRO A 1 83 ? 18.372 6.879 -3.261 1.00 81.31 83 PRO A O 1
ATOM 623 N N . LEU A 1 84 ? 17.220 6.921 -1.331 1.00 81.62 84 LEU A N 1
ATOM 624 C CA . LEU A 1 84 ? 18.351 7.082 -0.414 1.00 81.62 84 LEU A CA 1
ATOM 625 C C . LEU A 1 84 ? 18.966 5.747 0.041 1.00 81.62 84 LEU A C 1
ATOM 627 O O . LEU A 1 84 ? 20.008 5.756 0.687 1.00 81.62 84 LEU A O 1
ATOM 631 N N . LEU A 1 85 ? 18.318 4.613 -0.243 1.00 84.12 85 LEU A N 1
ATOM 632 C CA . LEU A 1 85 ? 18.761 3.288 0.185 1.00 84.12 85 LEU A CA 1
ATOM 633 C C . LEU A 1 85 ? 19.197 2.449 -1.017 1.00 84.12 85 LEU A C 1
ATOM 635 O O . LEU A 1 85 ? 18.579 2.487 -2.080 1.00 84.12 85 LEU A O 1
ATOM 639 N N . ALA A 1 86 ? 20.254 1.661 -0.820 1.00 84.62 86 ALA A N 1
ATOM 640 C CA . ALA A 1 86 ? 20.697 0.681 -1.801 1.00 84.62 86 ALA A CA 1
ATOM 641 C C . ALA A 1 86 ? 19.657 -0.437 -1.973 1.00 84.62 86 ALA A C 1
ATOM 643 O O . ALA A 1 86 ? 18.963 -0.808 -1.020 1.00 84.62 86 ALA A O 1
ATOM 644 N N . ASP A 1 87 ? 19.591 -0.990 -3.185 1.00 84.06 87 ASP A N 1
ATOM 645 C CA . ASP A 1 87 ? 18.657 -2.058 -3.533 1.00 84.06 87 ASP A CA 1
ATOM 646 C C . ASP A 1 87 ? 18.987 -3.326 -2.734 1.00 84.06 87 ASP A C 1
ATOM 648 O O . ASP A 1 87 ? 19.981 -4.010 -2.975 1.00 84.06 87 ASP A O 1
ATOM 652 N N . SER A 1 88 ? 18.202 -3.568 -1.689 1.00 90.25 88 SER A N 1
ATOM 653 C CA . SER A 1 88 ? 18.446 -4.608 -0.694 1.00 90.25 88 SER A CA 1
ATOM 654 C C . SER A 1 88 ? 17.129 -5.073 -0.080 1.00 90.25 88 SER A C 1
ATOM 656 O O . SER A 1 88 ? 16.131 -4.343 -0.059 1.00 90.25 88 SER A O 1
ATOM 658 N N . ALA A 1 89 ? 17.130 -6.281 0.489 1.00 90.06 89 ALA A N 1
ATOM 659 C CA . ALA A 1 89 ? 15.975 -6.812 1.214 1.00 90.06 89 ALA A CA 1
ATOM 660 C C . ALA A 1 89 ? 15.518 -5.859 2.335 1.00 90.06 89 ALA A C 1
ATOM 662 O O . ALA A 1 89 ? 14.323 -5.629 2.516 1.00 90.06 89 ALA A O 1
ATOM 663 N N . LEU A 1 90 ? 16.471 -5.228 3.030 1.00 90.81 90 LEU A N 1
ATOM 664 C CA . LEU A 1 90 ? 16.191 -4.241 4.074 1.00 90.81 90 LEU A CA 1
ATOM 665 C C . LEU A 1 90 ? 15.504 -2.987 3.523 1.00 90.81 90 LEU A C 1
ATOM 667 O O . LEU A 1 90 ? 14.577 -2.483 4.153 1.00 90.81 90 LEU A O 1
ATOM 671 N N . ALA A 1 91 ? 15.903 -2.505 2.342 1.00 91.38 91 ALA A N 1
ATOM 672 C CA . ALA A 1 91 ? 15.250 -1.366 1.699 1.00 91.38 91 ALA A CA 1
ATOM 673 C C . ALA A 1 91 ? 13.796 -1.679 1.306 1.00 91.38 91 ALA A C 1
ATOM 675 O O . ALA A 1 91 ? 12.922 -0.830 1.480 1.00 91.38 91 ALA A O 1
ATOM 676 N N . THR A 1 92 ? 13.523 -2.907 0.854 1.00 91.00 92 THR A N 1
ATOM 677 C CA . THR A 1 92 ? 12.164 -3.365 0.505 1.00 91.00 92 THR A CA 1
ATOM 678 C C . THR A 1 92 ? 11.268 -3.446 1.744 1.00 91.00 92 THR A C 1
ATOM 680 O O . THR A 1 92 ? 10.150 -2.929 1.744 1.00 91.00 92 THR A O 1
ATOM 683 N N . ILE A 1 93 ? 11.786 -4.008 2.843 1.00 94.00 93 ILE A N 1
ATOM 684 C CA . ILE A 1 93 ? 11.080 -4.042 4.133 1.00 94.00 93 ILE A CA 1
ATOM 685 C C . ILE A 1 93 ? 10.822 -2.616 4.637 1.00 94.00 93 ILE A C 1
ATOM 687 O O . ILE A 1 93 ? 9.714 -2.306 5.074 1.00 94.00 93 ILE A O 1
ATOM 691 N N . ALA A 1 94 ? 11.811 -1.722 4.543 1.00 93.44 94 ALA A N 1
ATOM 692 C CA . ALA A 1 94 ? 11.656 -0.327 4.944 1.00 93.44 94 ALA A CA 1
ATOM 693 C C . ALA A 1 94 ? 10.572 0.388 4.121 1.00 93.44 94 ALA A C 1
ATOM 695 O O . ALA A 1 94 ? 9.729 1.078 4.693 1.00 93.44 94 ALA A O 1
ATOM 696 N N . ALA A 1 95 ? 10.533 0.183 2.802 1.00 92.75 95 ALA A N 1
ATOM 697 C CA . ALA A 1 95 ? 9.478 0.721 1.946 1.00 92.75 95 ALA A CA 1
ATOM 698 C C . ALA A 1 95 ? 8.086 0.204 2.353 1.00 92.75 95 ALA A C 1
ATOM 700 O O . ALA A 1 95 ? 7.138 0.988 2.444 1.00 92.75 95 ALA A O 1
ATOM 701 N N . ALA A 1 96 ? 7.968 -1.090 2.669 1.00 93.25 96 ALA A N 1
ATOM 702 C CA . ALA A 1 96 ? 6.725 -1.685 3.151 1.00 93.25 96 ALA A CA 1
ATOM 703 C C . ALA A 1 96 ? 6.284 -1.106 4.509 1.00 93.25 96 ALA A C 1
ATOM 705 O O . ALA A 1 96 ? 5.106 -0.794 4.693 1.00 93.25 96 ALA A O 1
ATOM 706 N N . LEU A 1 97 ? 7.220 -0.883 5.439 1.00 95.19 97 LEU A N 1
ATOM 707 C CA . LEU A 1 97 ? 6.948 -0.232 6.726 1.00 95.19 97 LEU A CA 1
ATOM 708 C C . LEU A 1 97 ? 6.478 1.216 6.556 1.00 95.19 97 LEU A C 1
ATOM 710 O O . LEU A 1 97 ? 5.521 1.629 7.210 1.00 95.19 97 LEU A O 1
ATOM 714 N N . VAL A 1 98 ? 7.104 1.978 5.655 1.00 94.50 98 VAL A N 1
ATOM 715 C CA . VAL A 1 98 ? 6.669 3.345 5.334 1.00 94.50 98 VAL A CA 1
ATOM 716 C C . VAL A 1 98 ? 5.236 3.333 4.802 1.00 94.50 98 VAL A C 1
ATOM 718 O O . VAL A 1 98 ? 4.411 4.122 5.261 1.00 94.50 98 VAL A O 1
ATOM 721 N N . GLY A 1 99 ? 4.909 2.406 3.896 1.00 92.06 99 GLY A N 1
ATOM 722 C CA . GLY A 1 99 ? 3.545 2.225 3.396 1.00 92.06 99 GLY A CA 1
ATOM 723 C C . GLY A 1 99 ? 2.544 1.888 4.506 1.00 92.06 99 GLY A C 1
ATOM 724 O O . GLY A 1 99 ? 1.479 2.504 4.586 1.00 92.06 99 GLY A O 1
ATOM 725 N N . LEU A 1 100 ? 2.904 0.968 5.407 1.00 95.00 100 LEU A N 1
ATOM 726 C CA . LEU A 1 100 ? 2.082 0.586 6.558 1.00 95.00 100 LEU A CA 1
ATOM 727 C C . LEU A 1 100 ? 1.774 1.784 7.465 1.00 95.00 100 LEU A C 1
ATOM 729 O O . LEU A 1 100 ? 0.613 2.019 7.815 1.00 95.00 100 LEU A O 1
ATOM 733 N N . VAL A 1 101 ? 2.797 2.556 7.833 1.00 95.81 101 VAL A N 1
ATOM 734 C CA . VAL A 1 101 ? 2.644 3.742 8.687 1.00 95.81 101 VAL A CA 1
ATOM 735 C C . VAL A 1 101 ? 1.827 4.817 7.978 1.00 95.81 101 VAL A C 1
ATOM 737 O O . VAL A 1 101 ? 0.931 5.394 8.590 1.00 95.81 101 VAL A O 1
ATOM 740 N N . ALA A 1 102 ? 2.080 5.058 6.690 1.00 94.56 102 ALA A N 1
ATOM 741 C CA . ALA A 1 102 ? 1.349 6.057 5.921 1.00 94.56 102 ALA A CA 1
ATOM 742 C C . ALA A 1 102 ? -0.152 5.740 5.879 1.00 94.56 102 ALA A C 1
ATOM 744 O O . ALA A 1 102 ? -0.967 6.574 6.265 1.00 94.56 102 ALA A O 1
ATOM 745 N N . VAL A 1 103 ? -0.525 4.516 5.490 1.00 93.81 103 VAL A N 1
ATOM 746 C CA . VAL A 1 103 ? -1.934 4.111 5.372 1.00 93.81 103 VAL A CA 1
ATOM 747 C C . VAL A 1 103 ? -2.624 4.081 6.735 1.00 93.81 103 VAL A C 1
ATOM 749 O O . VAL A 1 103 ? -3.697 4.669 6.895 1.00 93.81 103 VAL A O 1
ATOM 752 N N . SER A 1 104 ? -2.019 3.431 7.735 1.00 93.88 104 SER A N 1
ATOM 753 C CA . SER A 1 104 ? -2.611 3.361 9.078 1.00 93.88 104 SER A CA 1
ATOM 754 C C . SER A 1 104 ? -2.741 4.750 9.712 1.00 93.88 104 SER A C 1
ATOM 756 O O . SER A 1 104 ? -3.786 5.070 10.281 1.00 93.88 104 SER A O 1
ATOM 758 N N . GLY A 1 105 ? -1.738 5.612 9.532 1.00 96.19 105 GLY A N 1
ATOM 759 C CA . GLY A 1 105 ? -1.750 7.002 9.970 1.00 96.19 105 GLY A CA 1
ATOM 760 C C . GLY A 1 105 ? -2.853 7.821 9.303 1.00 96.19 105 GLY A C 1
ATOM 761 O O . GLY A 1 105 ? -3.595 8.510 10.000 1.00 96.19 105 GLY A O 1
ATOM 762 N N . THR A 1 106 ? -3.029 7.712 7.981 1.00 96.69 106 THR A N 1
ATOM 763 C CA . THR A 1 106 ? -4.118 8.394 7.260 1.00 96.69 106 THR A CA 1
ATOM 764 C C . THR A 1 106 ? -5.491 7.962 7.772 1.00 96.69 106 THR A C 1
ATOM 766 O O . THR A 1 106 ? -6.348 8.811 8.019 1.00 96.69 106 THR A O 1
ATOM 769 N N . VAL A 1 107 ? -5.706 6.660 7.982 1.00 94.31 107 VAL A N 1
ATOM 770 C CA . VAL A 1 107 ? -6.985 6.141 8.492 1.00 94.31 107 VAL A CA 1
ATOM 771 C C . VAL A 1 107 ? -7.250 6.622 9.920 1.00 94.31 107 VAL A C 1
ATOM 773 O O . VAL A 1 107 ? -8.352 7.088 10.214 1.00 94.31 107 VAL A O 1
ATOM 776 N N . LEU A 1 108 ? -6.252 6.557 10.806 1.00 94.56 108 LEU A N 1
ATOM 777 C CA . LEU A 1 108 ? -6.379 7.043 12.183 1.00 94.56 108 LEU A CA 1
ATOM 778 C C . LEU A 1 108 ? -6.631 8.552 12.229 1.00 94.56 108 LEU A C 1
ATOM 780 O O . LEU A 1 108 ? -7.492 8.999 12.988 1.00 94.56 108 LEU A O 1
ATOM 784 N N . LEU A 1 109 ? -5.931 9.330 11.401 1.00 96.75 109 LEU A N 1
ATOM 785 C CA . LEU A 1 109 ? -6.139 10.769 11.280 1.00 96.75 109 LEU A CA 1
ATOM 786 C C . LEU A 1 109 ? -7.577 11.071 10.856 1.00 96.75 109 LEU A C 1
ATOM 788 O O . LEU A 1 109 ? -8.256 11.849 11.525 1.00 96.75 109 LEU A O 1
ATOM 792 N N . LEU A 1 110 ? -8.063 10.422 9.796 1.00 96.75 110 LEU A N 1
ATOM 793 C CA . LEU A 1 110 ? -9.430 10.602 9.321 1.00 96.75 110 LEU A CA 1
ATOM 794 C C . LEU A 1 110 ? -10.446 10.240 10.412 1.00 96.75 110 LEU A C 1
ATOM 796 O O . LEU A 1 110 ? -11.367 11.009 10.673 1.00 96.75 110 LEU A O 1
ATOM 800 N N . LEU A 1 111 ? -10.241 9.123 11.114 1.00 94.19 111 LEU A N 1
ATOM 801 C CA . LEU A 1 111 ? -11.099 8.707 12.223 1.00 94.19 111 LEU A CA 1
ATOM 802 C C . LEU A 1 111 ? -11.126 9.748 13.352 1.00 94.19 111 LEU A C 1
ATOM 804 O O . LEU A 1 111 ? -12.192 10.052 13.888 1.00 94.19 111 LEU A O 1
ATOM 808 N N . VAL A 1 112 ? -9.969 10.299 13.726 1.00 94.88 112 VAL A N 1
ATOM 809 C CA . VAL A 1 112 ? -9.880 11.344 14.755 1.00 94.88 112 VAL A CA 1
ATOM 810 C C . VAL A 1 112 ? -10.583 12.618 14.299 1.00 94.88 112 VAL A C 1
ATOM 812 O O . VAL A 1 112 ? -11.302 13.217 15.100 1.00 94.88 112 VAL A O 1
ATOM 815 N N . LEU A 1 113 ? -10.408 13.027 13.041 1.00 95.38 113 LEU A N 1
ATOM 816 C CA . LEU A 1 113 ? -11.057 14.213 12.486 1.00 95.38 113 LEU A CA 1
ATOM 817 C C . LEU A 1 113 ? -12.580 14.055 12.468 1.00 95.38 113 LEU A C 1
ATOM 819 O O . LEU A 1 113 ? -13.275 14.909 13.012 1.00 95.38 113 LEU A O 1
ATOM 823 N N . LEU A 1 114 ? -13.098 12.937 11.957 1.00 94.50 114 LEU A N 1
ATOM 824 C CA . LEU A 1 114 ? -14.539 12.661 11.927 1.00 94.50 114 LEU A CA 1
ATOM 825 C C . LEU A 1 114 ? -15.146 12.654 13.340 1.00 94.50 114 LEU A C 1
ATOM 827 O O . LEU A 1 114 ? -16.113 13.361 13.607 1.00 94.50 114 LEU A O 1
ATOM 831 N N . ARG A 1 115 ? -14.492 11.988 14.303 1.00 91.44 115 ARG A N 1
ATOM 832 C CA . ARG A 1 115 ? -14.924 11.995 15.715 1.00 91.44 115 ARG A CA 1
ATOM 833 C C . ARG A 1 115 ? -14.854 13.371 16.380 1.00 91.44 115 ARG A C 1
ATOM 835 O O . ARG A 1 115 ? -15.457 13.578 17.436 1.00 91.44 115 ARG A O 1
ATOM 842 N N . ARG A 1 116 ? -14.034 14.295 15.872 1.00 90.44 116 ARG A N 1
ATOM 843 C CA . ARG A 1 116 ? -14.012 15.684 16.354 1.00 90.44 116 ARG A CA 1
ATOM 844 C C . ARG A 1 116 ? -15.193 16.467 15.788 1.00 90.44 116 ARG A C 1
ATOM 846 O O . ARG A 1 116 ? -15.810 17.196 16.555 1.00 90.44 116 ARG A O 1
ATOM 853 N N . PHE A 1 117 ? -15.534 16.279 14.514 1.00 85.44 117 PHE A N 1
ATOM 854 C CA . PHE A 1 117 ? -16.683 16.943 13.893 1.00 85.44 117 PHE A CA 1
ATOM 855 C C . PHE A 1 117 ? -18.013 16.567 14.558 1.00 85.44 117 PHE A C 1
ATOM 857 O O . PHE A 1 117 ? -18.759 17.469 14.938 1.00 85.44 117 PHE A O 1
ATOM 864 N N . ASP A 1 118 ? -18.259 15.280 14.815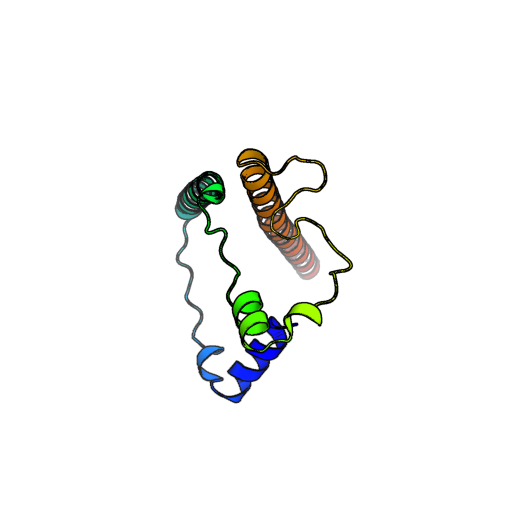 1.00 85.50 118 ASP A N 1
ATOM 865 C CA . ASP A 1 118 ? -19.508 14.828 15.452 1.00 85.50 118 ASP A CA 1
ATOM 866 C C . ASP A 1 118 ? -19.698 15.435 16.854 1.00 85.50 118 ASP A C 1
ATOM 868 O O . ASP A 1 118 ? -20.784 15.886 17.222 1.00 85.50 118 ASP A O 1
ATOM 872 N N . ARG A 1 119 ? -18.612 15.531 17.635 1.00 80.00 119 ARG A N 1
ATOM 873 C CA . ARG A 1 119 ? -18.638 16.135 18.980 1.00 80.00 119 ARG A CA 1
ATOM 874 C C . ARG A 1 119 ? -18.965 17.628 18.965 1.00 80.00 119 ARG A C 1
ATOM 876 O O . ARG A 1 119 ? -19.540 18.131 19.928 1.00 80.00 119 ARG A O 1
ATOM 883 N N . LEU A 1 120 ? -18.582 18.344 17.907 1.00 78.00 120 LEU A N 1
ATOM 884 C CA . LEU A 1 120 ? -18.879 19.770 17.761 1.00 78.00 120 LEU A CA 1
ATOM 885 C C . LEU A 1 120 ? -20.328 20.017 17.328 1.00 78.00 120 LEU A C 1
ATOM 887 O O . LEU A 1 120 ? -20.903 21.025 17.729 1.00 78.00 120 LEU A O 1
ATOM 891 N N . GLN A 1 121 ? -20.923 19.110 16.548 1.00 78.25 121 GLN A N 1
ATOM 892 C CA . GLN A 1 121 ? -22.339 19.194 16.183 1.00 78.25 121 GLN A CA 1
ATOM 893 C C . GLN A 1 121 ? -23.256 18.876 17.368 1.00 78.25 121 GLN A C 1
ATOM 895 O O . GLN A 1 121 ? -24.203 19.622 17.593 1.00 78.25 121 GLN A O 1
ATOM 900 N N . GLY A 1 122 ? -22.929 17.863 18.181 1.00 71.50 122 GLY A N 1
ATOM 901 C CA . GLY A 1 122 ? -23.689 17.560 19.402 1.00 71.50 122 GLY A CA 1
ATOM 902 C C . GLY A 1 122 ? -23.762 18.751 20.367 1.00 71.50 122 GLY A C 1
ATOM 903 O O . GLY A 1 122 ? -24.841 19.140 20.787 1.00 71.50 122 GLY A O 1
ATOM 904 N N . ARG A 1 123 ? -22.635 19.443 20.607 1.00 64.81 123 ARG A N 1
ATOM 905 C CA . ARG A 1 123 ? -22.591 20.645 21.471 1.00 64.81 123 ARG A CA 1
ATOM 906 C C . ARG A 1 123 ? -23.379 21.854 20.950 1.00 64.81 123 ARG A C 1
ATOM 908 O O . ARG A 1 123 ? -23.585 22.781 21.722 1.00 64.81 123 ARG A O 1
ATOM 915 N N . ARG A 1 124 ? -23.751 21.892 19.665 1.00 61.75 124 ARG A N 1
ATOM 916 C CA . ARG A 1 124 ? -24.584 22.962 19.084 1.00 61.75 124 ARG A CA 1
ATOM 917 C C . ARG A 1 124 ? -26.078 22.651 19.131 1.00 61.75 124 ARG A C 1
ATOM 919 O O . ARG A 1 124 ? -26.857 23.572 18.958 1.00 61.75 124 ARG A O 1
ATOM 926 N N . ALA A 1 125 ? -26.465 21.388 19.304 1.00 66.19 125 ALA A N 1
ATOM 927 C CA . ALA A 1 125 ? -27.867 21.000 19.450 1.00 66.19 125 ALA A CA 1
ATOM 928 C C . ALA A 1 125 ? -28.380 21.192 20.891 1.00 66.19 125 ALA A C 1
ATOM 930 O O . ALA A 1 125 ? -29.583 21.328 21.088 1.00 66.19 125 ALA A O 1
ATOM 931 N N . ASP A 1 126 ? -27.466 21.231 21.868 1.00 66.31 126 ASP A N 1
ATOM 932 C CA . ASP A 1 126 ? -27.763 21.375 23.301 1.00 66.31 126 ASP A CA 1
ATOM 933 C C . ASP A 1 126 ? -27.686 22.834 23.818 1.00 66.31 126 ASP A C 1
ATOM 935 O O . ASP A 1 126 ? -27.818 23.059 25.022 1.00 66.31 126 ASP A O 1
ATOM 939 N N . ALA A 1 127 ? -27.421 23.815 22.944 1.00 59.78 127 ALA A N 1
ATOM 940 C CA . ALA A 1 127 ? -27.285 25.244 23.266 1.00 59.78 127 ALA A CA 1
ATOM 941 C C . ALA A 1 127 ? -28.375 26.065 22.571 1.00 59.78 127 ALA A C 1
ATOM 943 O O . ALA A 1 127 ? -28.886 27.008 23.213 1.00 59.78 127 ALA A O 1
#